Protein AF-A0A963LLJ8-F1 (afdb_monomer_lite)

Radius of gyration: 20.63 Å; chains: 1; bounding box: 48×42×50 Å

Secondary structure (DSSP, 8-state):
------HHHHHHHHHHHTT---HHHHHHHHHHH-PPP---TT--HHHHHHHHHHHHHHHHHHHHHHTT---GGGTTTTT-SPPSS--HHHHHHHHHHHHH-SPPTT--HHHHHHHHHHHHHTHHHHHHHIIIIIHHHHHHSHHHHHHHHHTTTTTTSHHHHHHHHHHHHHHHHSTTTTTSTT-

pLDDT: mean 86.62, std 10.6, range [37.25, 96.75]

Sequence (183 aa):
MRTTRSTRDWELLLDRLRHVADTPADDAVAAIVGDWQVLAPDADAQALRDAHGEQWKKLAQATALLNTLGANGTLATWPGQPPEVEDDVFRAVQGFVHAQQALPGWADTAKLQRAETLFYEYGPLSCILLFCASLPECYVLPDLATVLHRAGQLEQHTEYRIRSTAAMIFPVMMRGGLSDASG

Foldseek 3Di:
DDDDDDPVSVVVVVVVVVVDDDVLVVVLLCLQQPDQDDDDPPDDPVNNCVRRVNSVVSVVVLVVQVVCDAFLLCLCQPPHDDDPDDDSSRVSSNVSSNVPSDDDPPDDVVVLQVQLVVCVVCVVVVLCCLQVPVVVVLCVDCVSVVVCVVVVCVPNPVVVVSVVVVVVPDLSSHRCSSPNRRD

Structure (mmCIF, N/CA/C/O backbone):
data_AF-A0A963LLJ8-F1
#
_entry.id   AF-A0A963LLJ8-F1
#
loop_
_atom_site.group_PDB
_atom_site.id
_atom_site.type_symbol
_atom_site.label_atom_id
_atom_site.label_alt_id
_atom_site.label_comp_id
_atom_site.label_asym_id
_atom_site.label_entity_id
_atom_site.label_seq_id
_atom_site.pdbx_PDB_ins_code
_atom_site.Cartn_x
_atom_site.Cartn_y
_atom_site.Cartn_z
_atom_site.occupancy
_atom_site.B_iso_or_equiv
_atom_site.auth_seq_id
_atom_site.auth_comp_id
_atom_site.auth_asym_id
_atom_site.auth_atom_id
_atom_site.pdbx_PDB_model_num
ATOM 1 N N . MET A 1 1 ? -20.917 -23.993 13.310 1.00 37.25 1 MET A N 1
ATOM 2 C CA . MET A 1 1 ? -19.940 -25.078 13.561 1.00 37.25 1 MET A CA 1
ATOM 3 C C . MET A 1 1 ? -18.537 -24.503 13.429 1.00 37.25 1 MET A C 1
ATOM 5 O O . MET A 1 1 ? -18.174 -24.103 12.334 1.00 37.25 1 MET A O 1
ATOM 9 N N . ARG A 1 2 ? -17.776 -24.377 14.526 1.00 48.44 2 ARG A N 1
ATOM 10 C CA . ARG A 1 2 ? -16.344 -24.032 14.467 1.00 48.44 2 ARG A CA 1
ATOM 11 C C . ARG A 1 2 ? -15.569 -25.329 14.247 1.00 48.44 2 ARG A C 1
ATOM 13 O O . ARG A 1 2 ? -15.498 -26.148 15.153 1.00 48.44 2 ARG A O 1
ATOM 20 N N . THR A 1 3 ? -15.026 -25.531 13.055 1.00 56.06 3 THR A N 1
ATOM 21 C CA . THR A 1 3 ? -14.034 -26.581 12.797 1.00 56.06 3 THR A CA 1
ATOM 22 C C . THR A 1 3 ? -12.739 -26.221 13.521 1.00 56.06 3 THR A C 1
ATOM 24 O O . THR A 1 3 ? -12.046 -25.282 13.131 1.00 56.06 3 THR A O 1
ATOM 27 N N . THR A 1 4 ? -12.425 -26.932 14.600 1.00 72.44 4 THR A N 1
ATOM 28 C CA . THR A 1 4 ? -11.123 -26.863 15.273 1.00 72.44 4 THR A CA 1
ATOM 29 C C . THR A 1 4 ? -10.063 -27.512 14.385 1.00 72.44 4 THR A C 1
ATOM 31 O O . THR A 1 4 ? -10.081 -28.725 14.201 1.00 72.44 4 THR A O 1
ATOM 34 N N . ARG A 1 5 ? -9.165 -26.701 13.811 1.00 78.31 5 ARG A N 1
ATOM 35 C CA . ARG A 1 5 ? -7.964 -27.172 13.098 1.00 78.31 5 ARG A CA 1
ATOM 36 C C . ARG A 1 5 ? -6.972 -27.779 14.090 1.00 78.31 5 ARG A C 1
ATOM 38 O O . ARG A 1 5 ? -6.774 -27.214 15.166 1.00 78.31 5 ARG A O 1
ATOM 45 N N . SER A 1 6 ? -6.351 -28.900 13.729 1.00 86.56 6 SER A N 1
ATOM 46 C CA . SER A 1 6 ? -5.259 -29.490 14.511 1.00 86.56 6 SER A CA 1
ATOM 47 C C . SER A 1 6 ? -3.968 -28.671 14.364 1.00 86.56 6 SER A C 1
ATOM 49 O O . SER A 1 6 ? -3.820 -27.905 13.413 1.00 86.56 6 SER A O 1
ATOM 51 N N . THR A 1 7 ? -3.003 -28.836 15.275 1.00 83.62 7 THR A N 1
ATOM 52 C CA . THR A 1 7 ? -1.679 -28.181 15.188 1.00 83.62 7 THR A CA 1
ATOM 53 C C . THR A 1 7 ? -0.988 -28.457 13.850 1.00 83.62 7 THR A C 1
ATOM 55 O O . THR A 1 7 ? -0.452 -27.547 13.228 1.00 83.62 7 THR A O 1
ATOM 58 N N . ARG A 1 8 ? -1.100 -29.692 13.350 1.00 84.19 8 ARG A N 1
ATOM 59 C CA . ARG A 1 8 ? -0.546 -30.106 12.057 1.00 84.19 8 ARG A CA 1
ATOM 60 C C . ARG A 1 8 ? -1.219 -29.399 10.876 1.00 84.19 8 ARG A C 1
ATOM 62 O O . ARG A 1 8 ? -0.555 -29.071 9.898 1.00 84.19 8 ARG A O 1
ATOM 69 N N . ASP A 1 9 ? -2.520 -29.123 10.969 1.00 87.38 9 ASP A N 1
ATOM 70 C CA . ASP A 1 9 ? -3.235 -28.354 9.940 1.00 87.38 9 ASP A CA 1
ATOM 71 C C . ASP A 1 9 ? -2.774 -26.893 9.904 1.00 87.38 9 ASP A C 1
ATOM 73 O O . ASP A 1 9 ? -2.744 -26.285 8.833 1.00 87.38 9 ASP A O 1
ATOM 77 N N . TRP A 1 10 ? -2.407 -26.330 11.061 1.00 87.12 10 TRP A N 1
ATOM 78 C CA . TRP A 1 10 ? -1.824 -24.992 11.148 1.00 87.12 10 TRP A CA 1
ATOM 79 C C . TRP A 1 10 ? -0.412 -24.944 10.576 1.00 87.12 10 TRP A C 1
ATOM 81 O O . TRP A 1 10 ? -0.132 -24.047 9.792 1.00 87.12 10 TRP A O 1
ATOM 91 N N . GLU A 1 11 ? 0.444 -25.916 10.884 1.00 86.75 11 GLU A N 1
ATOM 92 C CA . GLU A 1 11 ? 1.797 -25.999 10.313 1.00 86.75 11 GLU A CA 1
ATOM 93 C C . GLU A 1 11 ? 1.759 -26.091 8.782 1.00 86.75 11 GLU A C 1
ATOM 95 O O . GLU A 1 11 ? 2.411 -25.309 8.097 1.00 86.75 11 GLU A O 1
ATOM 100 N N . LEU A 1 12 ? 0.913 -26.970 8.234 1.00 87.00 12 LEU A N 1
ATOM 101 C CA . LEU A 1 12 ? 0.731 -27.111 6.784 1.00 87.00 12 LEU A CA 1
ATOM 102 C C . LEU A 1 12 ? 0.114 -25.872 6.127 1.00 87.00 12 LEU A C 1
ATOM 104 O O . LEU A 1 12 ? 0.286 -25.643 4.930 1.00 87.00 12 LEU A O 1
ATOM 108 N N . LEU A 1 13 ? -0.693 -25.106 6.860 1.00 87.62 13 LEU A N 1
ATOM 109 C CA . LEU A 1 13 ? -1.213 -23.837 6.364 1.00 87.62 13 LEU A CA 1
ATOM 110 C C . LEU A 1 13 ? -0.117 -22.772 6.346 1.00 87.62 13 LEU A C 1
ATOM 112 O O . LEU A 1 13 ? 0.035 -22.097 5.335 1.00 87.62 13 LEU A O 1
ATOM 116 N N . LEU A 1 14 ? 0.619 -22.624 7.447 1.00 85.06 14 LEU A N 1
ATOM 117 C CA . LEU A 1 14 ? 1.688 -21.639 7.578 1.00 85.06 14 LEU A CA 1
ATOM 118 C C . LEU A 1 14 ? 2.785 -21.875 6.540 1.00 85.06 14 LEU A C 1
ATOM 120 O O . LEU A 1 14 ? 3.245 -20.917 5.931 1.00 85.06 14 LEU A O 1
ATOM 124 N N . ASP A 1 15 ? 3.141 -23.134 6.281 1.00 87.56 15 ASP A N 1
ATOM 125 C CA . ASP A 1 15 ? 4.100 -23.492 5.236 1.00 87.56 15 ASP A CA 1
ATOM 126 C C . ASP A 1 15 ? 3.602 -23.089 3.841 1.00 87.56 15 ASP A C 1
ATOM 128 O O . ASP A 1 15 ? 4.303 -22.412 3.095 1.00 87.56 15 ASP A O 1
ATOM 132 N N . ARG A 1 16 ? 2.333 -23.378 3.522 1.00 86.38 16 ARG A N 1
ATOM 133 C CA . ARG A 1 16 ? 1.722 -22.936 2.258 1.00 86.38 16 ARG A CA 1
ATOM 134 C C . ARG A 1 16 ? 1.704 -21.419 2.106 1.00 86.38 16 ARG A C 1
ATOM 136 O O . ARG A 1 16 ? 1.966 -20.930 1.013 1.00 86.38 16 ARG A O 1
ATOM 143 N N . LEU A 1 17 ? 1.421 -20.678 3.178 1.00 85.56 17 LEU A N 1
ATOM 144 C CA . LEU A 1 17 ? 1.377 -19.212 3.147 1.00 85.56 17 LEU A CA 1
ATOM 145 C C . LEU A 1 17 ? 2.733 -18.576 2.805 1.00 85.56 17 LEU A C 1
ATOM 147 O O . LEU A 1 17 ? 2.749 -17.450 2.323 1.00 85.56 17 LEU A O 1
ATOM 151 N N . ARG A 1 18 ? 3.857 -19.289 2.962 1.00 84.62 18 ARG A N 1
ATOM 152 C CA . ARG A 1 18 ? 5.184 -18.810 2.526 1.00 84.62 18 ARG A CA 1
ATOM 153 C C . ARG A 1 18 ? 5.326 -18.698 1.008 1.00 84.62 18 ARG A C 1
ATOM 155 O O . ARG A 1 18 ? 6.246 -18.042 0.533 1.00 84.62 18 ARG A O 1
ATOM 162 N N . HIS A 1 19 ? 4.445 -19.356 0.260 1.00 85.88 19 HIS A N 1
ATOM 163 C CA . HIS A 1 19 ? 4.475 -19.413 -1.201 1.00 85.88 19 HIS A CA 1
ATOM 164 C C . HIS A 1 19 ? 3.301 -18.674 -1.850 1.00 85.88 19 HIS A C 1
ATOM 166 O O . HIS A 1 19 ? 3.115 -18.767 -3.060 1.00 85.88 19 HIS A O 1
ATOM 172 N N . VAL A 1 20 ? 2.495 -17.967 -1.055 1.00 86.31 20 VAL A N 1
ATOM 173 C CA . VAL A 1 20 ? 1.374 -17.166 -1.547 1.00 86.31 20 VAL A CA 1
ATOM 174 C C . VAL A 1 20 ? 1.816 -15.708 -1.606 1.00 86.31 20 VAL A C 1
ATOM 176 O O . VAL A 1 20 ? 2.133 -15.117 -0.576 1.00 86.31 20 VAL A O 1
ATOM 179 N N . ALA A 1 21 ? 1.847 -15.158 -2.817 1.00 88.75 21 ALA A N 1
ATOM 180 C CA . ALA A 1 21 ? 2.064 -13.737 -3.076 1.00 88.75 21 ALA A CA 1
ATOM 181 C C . ALA A 1 21 ? 0.719 -12.984 -3.184 1.00 88.75 21 ALA A C 1
ATOM 183 O O . ALA A 1 21 ? -0.332 -13.522 -2.820 1.00 88.75 21 ALA A O 1
ATOM 184 N N . ASP A 1 22 ? 0.747 -11.744 -3.667 1.00 92.50 22 ASP A N 1
ATOM 185 C CA . ASP A 1 22 ? -0.430 -10.889 -3.833 1.00 92.50 22 ASP A CA 1
ATOM 186 C C . ASP A 1 22 ? -0.826 -10.854 -5.312 1.00 92.50 22 ASP A C 1
ATOM 188 O O . ASP A 1 22 ? -0.431 -9.956 -6.045 1.00 92.50 22 ASP A O 1
ATOM 192 N N . THR A 1 23 ? -1.597 -11.850 -5.764 1.00 93.62 23 THR A N 1
ATOM 193 C CA . THR A 1 23 ? -1.966 -11.983 -7.185 1.00 93.62 23 THR A CA 1
ATOM 194 C C . THR A 1 23 ? -2.582 -10.705 -7.776 1.00 93.62 23 THR A C 1
ATOM 196 O O . THR A 1 23 ? -2.117 -10.289 -8.832 1.00 93.62 23 THR A O 1
ATOM 199 N N . PRO A 1 24 ? -3.554 -10.021 -7.131 1.00 93.62 24 PRO A N 1
ATOM 200 C CA . PRO A 1 24 ? -4.056 -8.744 -7.640 1.00 93.62 24 PRO A CA 1
ATOM 201 C C . PRO A 1 24 ? -2.978 -7.670 -7.832 1.00 93.62 24 PRO A C 1
ATOM 203 O O . PRO A 1 24 ? -3.008 -6.958 -8.837 1.00 93.62 24 PRO A O 1
ATOM 206 N N . ALA A 1 25 ? -2.050 -7.524 -6.882 1.00 94.31 25 ALA A N 1
ATOM 207 C CA . ALA A 1 25 ? -0.978 -6.537 -6.990 1.00 94.31 25 ALA A CA 1
ATOM 208 C C . ALA A 1 25 ? 0.082 -6.954 -8.019 1.00 94.31 25 ALA A C 1
ATOM 210 O O . ALA A 1 25 ? 0.522 -6.120 -8.810 1.00 94.31 25 ALA A O 1
ATOM 211 N N . ASP A 1 26 ? 0.452 -8.234 -8.044 1.00 94.31 26 ASP A N 1
ATOM 212 C CA . ASP A 1 26 ? 1.411 -8.809 -8.986 1.00 94.31 26 ASP A CA 1
ATOM 213 C C . ASP A 1 26 ? 0.916 -8.642 -10.431 1.00 94.31 26 ASP A C 1
ATOM 215 O O . ASP A 1 26 ? 1.663 -8.165 -11.287 1.00 94.31 26 ASP A O 1
ATOM 219 N N . ASP A 1 27 ? -0.363 -8.936 -10.690 1.00 94.62 27 ASP A N 1
ATOM 220 C CA . ASP A 1 27 ? -1.000 -8.761 -11.999 1.00 94.62 27 ASP A CA 1
ATOM 221 C C . ASP A 1 27 ? -1.047 -7.280 -12.411 1.00 94.62 27 ASP A C 1
ATOM 223 O O . ASP A 1 27 ? -0.762 -6.938 -13.562 1.00 94.62 27 ASP A O 1
ATOM 227 N N . ALA A 1 28 ? -1.367 -6.376 -11.476 1.00 95.75 28 ALA A N 1
ATOM 228 C CA . ALA A 1 28 ? -1.387 -4.938 -11.742 1.00 95.75 28 ALA A CA 1
ATOM 229 C C . ALA A 1 28 ? 0.014 -4.397 -12.064 1.00 95.75 28 ALA A C 1
ATOM 231 O O . ALA A 1 28 ? 0.182 -3.639 -13.022 1.00 95.75 28 ALA A O 1
ATOM 232 N N . VAL A 1 29 ? 1.036 -4.808 -11.306 1.00 94.75 29 VAL A N 1
ATOM 233 C CA . VAL A 1 29 ? 2.431 -4.438 -11.575 1.00 94.75 29 VAL A CA 1
ATOM 234 C C . VAL A 1 29 ? 2.875 -4.998 -12.921 1.00 94.75 29 VAL A C 1
ATOM 236 O O . VAL A 1 29 ? 3.444 -4.244 -13.709 1.00 94.75 29 VAL A O 1
ATOM 239 N N . ALA A 1 30 ? 2.571 -6.263 -13.224 1.00 94.62 30 ALA A N 1
ATOM 240 C CA . ALA A 1 30 ? 2.877 -6.880 -14.513 1.00 94.62 30 ALA A CA 1
ATOM 241 C C . ALA A 1 30 ? 2.220 -6.127 -15.681 1.00 94.62 30 ALA A C 1
ATOM 243 O O . ALA A 1 30 ? 2.876 -5.890 -16.692 1.00 94.62 30 ALA A O 1
ATOM 244 N N . ALA A 1 31 ? 0.974 -5.671 -15.530 1.00 95.06 31 ALA A N 1
ATOM 245 C CA . ALA A 1 31 ? 0.299 -4.849 -16.535 1.00 95.06 31 ALA A CA 1
ATOM 246 C C . ALA A 1 31 ? 0.947 -3.461 -16.715 1.00 95.06 31 ALA A C 1
ATOM 248 O O . ALA A 1 31 ? 0.994 -2.948 -17.832 1.00 95.06 31 ALA A O 1
ATOM 249 N N . ILE A 1 32 ? 1.479 -2.858 -15.644 1.00 95.19 32 ILE A N 1
ATOM 250 C CA . ILE A 1 32 ? 2.174 -1.560 -15.706 1.00 95.19 32 ILE A CA 1
ATOM 251 C C . ILE A 1 32 ? 3.536 -1.697 -16.388 1.00 95.19 32 ILE A C 1
ATOM 253 O O . ILE A 1 32 ? 3.879 -0.889 -17.249 1.00 95.19 32 ILE A O 1
ATOM 257 N N . VAL A 1 33 ? 4.351 -2.671 -15.975 1.00 92.69 33 VAL A N 1
ATOM 258 C CA . VAL A 1 33 ? 5.749 -2.766 -16.428 1.00 92.69 33 VAL A CA 1
ATOM 259 C C . VAL A 1 33 ? 5.911 -3.603 -17.690 1.00 92.69 33 VAL A C 1
ATOM 261 O O . VAL A 1 33 ? 6.837 -3.354 -18.454 1.00 92.69 33 VAL A O 1
ATOM 264 N N . GLY A 1 34 ? 5.011 -4.551 -17.948 1.00 89.81 34 GLY A N 1
ATOM 265 C CA . GLY A 1 34 ? 5.133 -5.506 -19.045 1.00 89.81 34 GLY A CA 1
ATOM 266 C C . GLY A 1 34 ? 6.380 -6.385 -18.929 1.00 89.81 34 GLY A C 1
ATOM 267 O O . GLY A 1 34 ? 6.938 -6.587 -17.847 1.00 89.81 34 GLY A O 1
ATOM 268 N N . ASP A 1 35 ? 6.834 -6.909 -20.064 1.00 89.12 35 ASP A N 1
ATOM 269 C CA . ASP A 1 35 ? 7.982 -7.809 -20.095 1.00 89.12 35 ASP A CA 1
ATOM 270 C C . ASP A 1 35 ? 9.306 -7.075 -19.834 1.00 89.12 35 ASP A C 1
ATOM 272 O O . ASP A 1 35 ? 9.605 -6.010 -20.391 1.00 89.12 35 ASP A O 1
ATOM 276 N N . TRP A 1 36 ? 10.145 -7.700 -19.010 1.00 87.62 36 TRP A N 1
ATOM 277 C CA . TRP A 1 36 ? 11.521 -7.276 -18.779 1.00 87.62 36 TRP A CA 1
ATOM 278 C C . TRP A 1 36 ? 12.471 -8.106 -19.635 1.00 87.62 36 TRP A C 1
ATOM 280 O O . TRP A 1 36 ? 12.441 -9.336 -19.623 1.00 87.62 36 TRP A O 1
ATOM 290 N N . GLN A 1 37 ? 13.352 -7.427 -20.368 1.00 88.56 37 GLN A N 1
ATOM 291 C CA . GLN A 1 37 ? 14.423 -8.092 -21.107 1.00 88.56 37 GLN A CA 1
ATOM 292 C C . GLN A 1 37 ? 15.475 -8.657 -20.145 1.00 88.56 37 GLN A C 1
ATOM 294 O O . GLN A 1 37 ? 15.981 -7.957 -19.272 1.00 88.56 37 GLN A O 1
ATOM 299 N N . VAL A 1 38 ? 15.848 -9.921 -20.335 1.00 88.69 38 VAL A N 1
ATOM 300 C CA . VAL A 1 38 ? 16.973 -10.521 -19.613 1.00 88.69 38 VAL A CA 1
ATOM 301 C C . VAL A 1 38 ? 18.258 -10.164 -20.355 1.00 88.69 38 VAL A C 1
ATOM 303 O O . VAL A 1 38 ? 18.515 -10.680 -21.442 1.00 88.69 38 VAL A O 1
ATOM 306 N N . LEU A 1 39 ? 19.050 -9.257 -19.782 1.00 88.38 39 LEU A N 1
ATOM 307 C CA . LEU A 1 39 ? 20.360 -8.88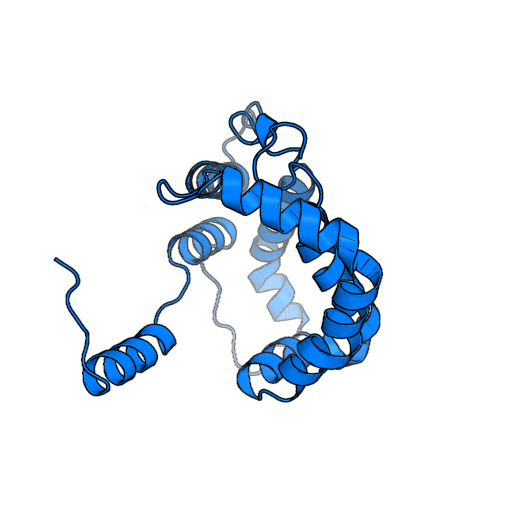6 -20.319 1.00 88.38 39 LEU A CA 1
ATOM 308 C C . LEU A 1 39 ? 21.453 -9.866 -19.873 1.00 88.38 39 LEU A C 1
ATOM 310 O O . LEU A 1 39 ? 21.264 -10.673 -18.959 1.00 88.38 39 LEU A O 1
ATOM 314 N N . ALA A 1 40 ? 22.615 -9.787 -20.524 1.00 90.06 40 ALA A N 1
ATOM 315 C CA . ALA A 1 40 ? 23.787 -10.551 -20.120 1.00 90.06 40 ALA A CA 1
ATOM 316 C C . ALA A 1 40 ? 24.215 -10.189 -18.677 1.00 90.06 40 ALA A C 1
ATOM 318 O O . ALA A 1 40 ? 24.058 -9.034 -18.272 1.00 90.06 40 ALA A O 1
ATOM 319 N N . PRO A 1 41 ? 24.772 -11.134 -17.894 1.00 89.12 41 PRO A N 1
ATOM 320 C CA . PRO A 1 41 ? 25.149 -10.887 -16.497 1.00 89.12 41 PRO A CA 1
ATOM 321 C C . PRO A 1 41 ? 26.188 -9.774 -16.287 1.00 89.12 41 PRO A C 1
ATOM 323 O O . PRO A 1 41 ? 26.307 -9.255 -15.181 1.00 89.12 41 PRO A O 1
ATOM 326 N N . ASP A 1 42 ? 26.954 -9.436 -17.322 1.00 92.19 42 ASP A N 1
ATOM 327 C CA . ASP A 1 42 ? 27.981 -8.393 -17.346 1.00 92.19 42 ASP A CA 1
ATOM 328 C C . ASP A 1 42 ? 27.493 -7.069 -17.961 1.00 92.19 42 ASP A C 1
ATOM 330 O O . ASP A 1 42 ? 28.294 -6.153 -18.156 1.00 92.19 42 ASP A O 1
ATOM 334 N N . ALA A 1 43 ? 26.192 -6.945 -18.252 1.00 89.69 43 ALA A N 1
ATOM 335 C CA . ALA A 1 43 ? 25.604 -5.709 -18.747 1.00 89.69 43 ALA A CA 1
ATOM 336 C C . ALA A 1 43 ? 25.831 -4.556 -17.759 1.00 89.69 43 ALA A C 1
ATOM 338 O O . ALA A 1 43 ? 25.593 -4.675 -16.554 1.00 89.69 43 ALA A O 1
ATOM 339 N N . ASP A 1 44 ? 26.276 -3.416 -18.283 1.00 91.94 44 ASP A N 1
ATOM 340 C CA . ASP A 1 44 ? 26.511 -2.236 -17.465 1.00 91.94 44 ASP A CA 1
ATOM 341 C C . ASP A 1 44 ? 25.205 -1.490 -17.127 1.00 91.94 44 ASP A C 1
ATOM 343 O O 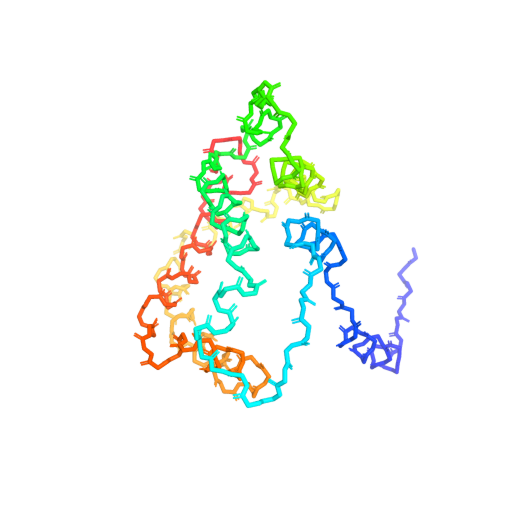. ASP A 1 44 ? 24.112 -1.756 -17.641 1.00 91.94 44 ASP A O 1
ATOM 347 N N . ALA A 1 45 ? 25.315 -0.510 -16.228 1.00 86.62 45 ALA A N 1
ATOM 348 C CA . ALA A 1 45 ? 24.170 0.286 -15.797 1.00 86.62 45 ALA A CA 1
ATOM 349 C C . ALA A 1 45 ? 23.533 1.101 -16.938 1.00 86.62 45 ALA A C 1
ATOM 351 O O . ALA A 1 45 ? 22.371 1.490 -16.821 1.00 86.62 45 ALA A O 1
ATOM 352 N N . GLN A 1 46 ? 24.277 1.403 -18.007 1.00 89.62 46 GLN A N 1
ATOM 353 C CA . GLN A 1 46 ? 23.751 2.142 -19.149 1.00 89.62 46 GLN A CA 1
ATOM 354 C C . GLN A 1 46 ? 22.898 1.226 -20.028 1.00 89.62 46 GLN A C 1
ATOM 356 O O . GLN A 1 46 ? 21.759 1.578 -20.320 1.00 89.62 46 GLN A O 1
ATOM 361 N N . ALA A 1 47 ? 23.380 0.019 -20.326 1.00 89.12 47 ALA A N 1
ATOM 362 C CA . ALA A 1 47 ? 22.635 -1.008 -21.043 1.00 89.12 47 ALA A CA 1
ATOM 363 C C . ALA A 1 47 ? 21.313 -1.358 -20.338 1.00 89.12 47 ALA A C 1
ATOM 365 O O . ALA A 1 47 ? 20.277 -1.467 -20.990 1.00 89.12 47 ALA A O 1
ATOM 366 N N . LEU A 1 48 ? 21.319 -1.446 -19.001 1.00 86.88 48 LEU A N 1
ATOM 367 C CA . LEU A 1 48 ? 20.099 -1.642 -18.206 1.00 86.88 48 LEU A CA 1
ATOM 368 C C . LEU A 1 48 ? 19.103 -0.481 -18.352 1.00 86.88 48 LEU A C 1
ATOM 370 O O . LEU A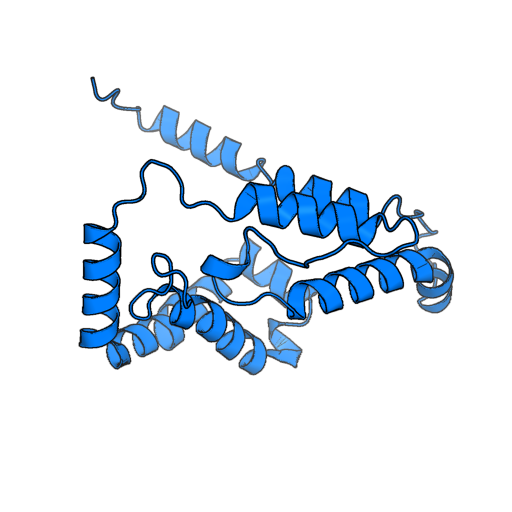 1 48 ? 17.899 -0.706 -18.471 1.00 86.88 48 LEU A O 1
ATOM 374 N N . ARG A 1 49 ? 19.582 0.770 -18.341 1.00 86.44 49 ARG A N 1
ATOM 375 C CA . ARG A 1 49 ? 18.719 1.948 -18.532 1.00 86.44 49 ARG A CA 1
ATOM 376 C C . ARG A 1 49 ? 18.136 2.002 -19.937 1.00 86.44 49 ARG A C 1
ATOM 378 O O . ARG A 1 49 ? 16.961 2.326 -20.079 1.00 86.44 49 ARG A O 1
ATOM 385 N N . ASP A 1 50 ? 18.935 1.676 -20.942 1.00 89.25 50 ASP A N 1
ATOM 386 C CA . ASP A 1 50 ? 18.510 1.713 -22.338 1.00 89.25 50 ASP A CA 1
ATOM 387 C C . ASP A 1 50 ? 17.494 0.601 -22.639 1.00 89.25 50 ASP A C 1
ATOM 389 O O . ASP A 1 50 ? 16.492 0.854 -23.306 1.00 89.25 50 ASP A O 1
ATOM 393 N N . ALA A 1 51 ? 17.685 -0.597 -22.074 1.00 90.88 51 ALA A N 1
ATOM 394 C CA . ALA A 1 51 ? 16.765 -1.723 -22.242 1.00 90.88 51 ALA A CA 1
ATOM 395 C C . ALA A 1 51 ? 15.430 -1.558 -21.493 1.00 90.88 51 ALA A C 1
ATOM 397 O O . ALA A 1 51 ? 14.419 -2.114 -21.925 1.00 90.88 51 ALA A O 1
ATOM 398 N N . HIS A 1 52 ? 15.419 -0.822 -20.371 1.00 92.50 52 HIS A N 1
ATOM 399 C CA . HIS A 1 52 ? 14.258 -0.744 -19.468 1.00 92.50 52 HIS A CA 1
ATOM 400 C C . HIS A 1 52 ? 13.689 0.666 -19.265 1.00 92.50 52 HIS A C 1
ATOM 402 O O . HIS A 1 52 ? 12.854 0.895 -18.386 1.00 92.50 52 HIS A O 1
ATOM 408 N N . GLY A 1 53 ? 14.152 1.651 -20.037 1.00 91.25 53 GLY A N 1
ATOM 409 C CA . GLY A 1 53 ? 13.782 3.053 -19.844 1.00 91.25 53 GLY A CA 1
ATOM 410 C C . GLY A 1 53 ? 12.279 3.318 -19.970 1.00 91.25 53 GLY A C 1
ATOM 411 O O . GLY A 1 53 ? 11.759 4.220 -19.315 1.00 91.25 53 GLY A O 1
ATOM 412 N N . GLU A 1 54 ? 11.564 2.534 -20.779 1.00 91.94 54 GLU A N 1
ATOM 413 C CA . GLU A 1 54 ? 10.107 2.624 -20.903 1.00 91.94 54 GLU A CA 1
ATOM 414 C C . GLU A 1 54 ? 9.394 2.112 -19.644 1.00 91.94 54 GLU A C 1
ATOM 416 O O . GLU A 1 54 ? 8.525 2.800 -19.113 1.00 91.94 54 GLU A O 1
ATOM 421 N N . GLN A 1 55 ? 9.804 0.959 -19.115 1.00 93.62 55 GLN A N 1
ATOM 422 C CA . GLN A 1 55 ? 9.264 0.364 -17.891 1.00 93.62 55 GLN A CA 1
ATOM 423 C C . GLN A 1 55 ? 9.433 1.319 -16.703 1.00 93.62 55 GLN A C 1
ATOM 425 O O . GLN A 1 55 ? 8.493 1.546 -15.942 1.00 93.62 55 GLN A O 1
ATOM 430 N N . TRP A 1 56 ? 10.596 1.971 -16.594 1.00 91.56 56 TRP A N 1
ATOM 431 C CA . TRP A 1 56 ? 10.831 3.006 -15.582 1.00 91.56 56 TRP A CA 1
ATOM 432 C C . TRP A 1 56 ? 9.904 4.217 -15.736 1.00 91.56 56 TRP A C 1
ATOM 434 O O . TRP A 1 56 ? 9.410 4.738 -14.735 1.00 91.56 56 TRP A O 1
ATOM 444 N N . LYS A 1 57 ? 9.626 4.659 -16.971 1.00 92.88 57 LYS A N 1
ATOM 445 C CA . LYS A 1 57 ? 8.662 5.743 -17.227 1.00 92.88 57 LYS A CA 1
ATOM 446 C C . LYS A 1 57 ? 7.243 5.340 -16.824 1.00 92.88 57 LYS A C 1
ATOM 448 O O . LYS A 1 57 ? 6.572 6.136 -16.173 1.00 92.88 57 LYS A O 1
ATOM 453 N N . LYS A 1 58 ? 6.814 4.113 -17.141 1.00 95.00 58 LYS A N 1
ATOM 454 C CA . LYS A 1 58 ? 5.497 3.585 -16.741 1.00 95.00 58 LYS A CA 1
ATOM 455 C C . LYS A 1 58 ? 5.355 3.503 -15.220 1.00 95.00 58 LYS A C 1
ATOM 457 O O . LYS A 1 58 ? 4.346 3.943 -14.677 1.00 95.00 58 LYS A O 1
ATOM 462 N N . LEU A 1 59 ? 6.391 3.050 -14.509 1.00 94.25 59 LEU A N 1
ATOM 463 C CA . LEU A 1 59 ? 6.419 3.062 -13.039 1.00 94.25 59 LEU A CA 1
ATOM 464 C C . LEU A 1 59 ? 6.338 4.479 -12.459 1.00 94.25 59 LEU A C 1
ATOM 466 O O . LEU A 1 59 ? 5.598 4.718 -11.501 1.00 94.25 59 LEU A O 1
ATOM 470 N N . ALA A 1 60 ? 7.074 5.431 -13.034 1.00 94.88 60 ALA A N 1
ATOM 471 C CA . ALA A 1 60 ? 7.021 6.827 -12.608 1.00 94.88 60 ALA A CA 1
ATOM 472 C C . ALA A 1 60 ? 5.628 7.436 -12.837 1.00 94.88 60 ALA A C 1
ATOM 474 O O . ALA A 1 60 ? 5.115 8.139 -11.967 1.00 94.88 60 ALA A O 1
ATOM 475 N N . GLN A 1 61 ? 4.988 7.117 -13.963 1.00 95.00 61 GLN A N 1
ATOM 476 C CA . GLN A 1 61 ? 3.617 7.518 -14.263 1.00 95.00 61 GLN A CA 1
ATOM 477 C C . GLN A 1 61 ? 2.613 6.909 -13.275 1.00 95.00 61 GLN A C 1
ATOM 479 O O . GLN A 1 61 ? 1.788 7.638 -12.727 1.00 95.00 61 GLN A O 1
ATOM 484 N N . ALA A 1 62 ? 2.714 5.607 -12.989 1.00 96.50 62 ALA A N 1
ATOM 485 C CA . ALA A 1 62 ? 1.870 4.940 -11.998 1.00 96.50 62 ALA A CA 1
ATOM 486 C C . ALA A 1 62 ? 2.028 5.571 -10.606 1.00 96.50 62 ALA A C 1
ATOM 488 O O . ALA A 1 62 ? 1.042 5.846 -9.927 1.00 96.50 62 ALA A O 1
ATOM 489 N N . THR A 1 63 ? 3.267 5.873 -10.209 1.00 95.69 63 THR A N 1
ATOM 490 C CA . THR A 1 63 ? 3.572 6.553 -8.941 1.00 95.69 63 THR A CA 1
ATOM 491 C C . THR A 1 63 ? 2.956 7.951 -8.898 1.00 95.69 63 THR A C 1
ATOM 493 O O . THR A 1 63 ? 2.338 8.327 -7.905 1.00 95.69 63 THR A O 1
ATOM 496 N N . ALA A 1 64 ? 3.095 8.728 -9.976 1.00 95.25 64 ALA A N 1
ATOM 497 C CA . ALA A 1 64 ? 2.503 10.059 -10.072 1.00 95.25 64 ALA A CA 1
ATOM 498 C C . ALA A 1 64 ? 0.974 10.008 -9.970 1.00 95.25 64 ALA A C 1
ATOM 500 O O . ALA A 1 64 ? 0.391 10.836 -9.277 1.00 95.25 64 ALA A O 1
ATOM 501 N N . LEU A 1 65 ? 0.343 9.013 -10.601 1.00 95.69 65 LEU A N 1
ATOM 502 C CA . LEU A 1 65 ? -1.092 8.788 -10.502 1.00 95.69 65 LEU A CA 1
ATOM 503 C C . LEU A 1 65 ? -1.492 8.435 -9.064 1.00 95.69 65 LEU A C 1
ATOM 505 O O . LEU A 1 65 ? -2.327 9.130 -8.497 1.00 95.69 65 LEU A O 1
ATOM 509 N N . LEU A 1 66 ? -0.860 7.442 -8.430 1.00 95.25 66 LEU A N 1
ATOM 510 C CA . LEU A 1 66 ? -1.140 7.048 -7.039 1.00 95.25 66 LEU A CA 1
ATOM 511 C C . LEU A 1 66 ? -0.962 8.197 -6.035 1.00 95.25 66 LEU A C 1
ATOM 513 O O . LEU A 1 66 ? -1.708 8.282 -5.065 1.00 95.25 66 LEU A O 1
ATOM 517 N N . ASN A 1 67 ? -0.044 9.132 -6.287 1.00 94.31 67 ASN A N 1
ATOM 518 C CA . ASN A 1 67 ? 0.126 10.327 -5.452 1.00 94.31 67 ASN A CA 1
ATOM 519 C C . ASN A 1 67 ? -1.063 11.306 -5.513 1.00 94.31 67 ASN A C 1
ATOM 521 O O . ASN A 1 67 ? -1.102 12.263 -4.744 1.00 94.31 67 ASN A O 1
ATOM 525 N N . THR A 1 68 ? -2.026 11.086 -6.412 1.00 94.69 68 THR A N 1
ATOM 526 C CA . THR A 1 68 ? -3.290 11.837 -6.469 1.00 94.69 68 THR A CA 1
ATOM 527 C C . THR A 1 68 ? -4.417 11.183 -5.672 1.00 94.69 68 THR A C 1
ATOM 529 O O . THR A 1 68 ? -5.532 11.706 -5.669 1.00 94.69 68 THR A O 1
ATOM 532 N N . LEU A 1 69 ? -4.165 10.035 -5.028 1.00 92.62 69 LEU A N 1
ATOM 533 C CA . LEU A 1 69 ? -5.152 9.390 -4.169 1.00 92.62 69 LEU A CA 1
ATOM 534 C C . LEU A 1 69 ? -5.590 10.348 -3.060 1.00 92.62 69 LEU A C 1
ATOM 536 O O . LEU A 1 69 ? -4.775 10.985 -2.392 1.00 92.62 69 LEU A O 1
ATOM 540 N N . GLY A 1 70 ? -6.906 10.457 -2.911 1.00 90.62 70 GLY A N 1
ATOM 541 C CA . GLY A 1 70 ? -7.545 11.299 -1.915 1.00 90.62 70 GLY A CA 1
ATOM 542 C C . GLY A 1 70 ? -8.061 10.493 -0.729 1.00 90.62 70 GLY A C 1
ATOM 543 O O . GLY A 1 70 ? -7.500 9.476 -0.332 1.00 90.62 70 GLY A O 1
ATOM 544 N N . ALA A 1 71 ? -9.171 10.966 -0.175 1.00 92.25 71 ALA A N 1
ATOM 545 C CA . ALA A 1 71 ? -9.867 10.316 0.924 1.00 92.25 71 ALA A CA 1
ATOM 546 C C . ALA A 1 71 ? -10.634 9.059 0.476 1.00 92.25 71 ALA A C 1
ATOM 548 O O . ALA A 1 71 ? -10.982 8.933 -0.704 1.00 92.25 71 ALA A O 1
ATOM 549 N N . ASN A 1 72 ? -10.999 8.196 1.431 1.00 92.44 72 ASN A N 1
ATOM 550 C CA . ASN A 1 72 ? -11.733 6.944 1.191 1.00 92.44 72 ASN A CA 1
ATOM 551 C C . ASN A 1 72 ? -12.984 7.151 0.316 1.00 92.44 72 ASN A C 1
ATOM 553 O O . ASN A 1 72 ? -13.242 6.394 -0.616 1.00 92.44 72 ASN A O 1
ATOM 557 N N . GLY A 1 73 ? -13.736 8.228 0.557 1.00 92.06 73 GLY A N 1
ATOM 558 C CA . GLY A 1 73 ? -14.963 8.560 -0.169 1.00 92.06 73 GLY A CA 1
ATOM 559 C C . GLY A 1 73 ? -14.755 8.969 -1.627 1.00 92.06 73 GLY A C 1
ATOM 560 O O . GLY A 1 73 ? -15.707 8.955 -2.404 1.00 92.06 73 GLY A O 1
ATOM 561 N N . THR A 1 74 ? -13.528 9.325 -2.012 1.00 93.31 74 THR A N 1
ATOM 562 C CA . THR A 1 74 ? -13.192 9.690 -3.398 1.00 93.31 74 THR A CA 1
ATOM 563 C C . THR A 1 74 ? -12.744 8.504 -4.241 1.00 93.31 74 THR A C 1
ATOM 565 O O . THR A 1 74 ? -12.773 8.594 -5.465 1.00 93.31 74 THR A O 1
ATOM 568 N N . LEU A 1 75 ? -12.373 7.380 -3.619 1.00 93.19 75 LEU A N 1
ATOM 569 C CA . LEU A 1 75 ? -11.778 6.240 -4.321 1.00 93.19 75 LEU A CA 1
ATOM 570 C C . LEU A 1 75 ? -12.720 5.650 -5.385 1.00 93.19 75 LEU A C 1
ATOM 572 O O . LEU A 1 75 ? -12.282 5.307 -6.481 1.00 93.19 75 LEU A O 1
ATOM 576 N N . ALA A 1 76 ? -14.031 5.653 -5.117 1.00 90.88 76 ALA A N 1
ATOM 577 C CA . ALA A 1 76 ? -15.050 5.113 -6.018 1.00 90.88 76 ALA A CA 1
ATOM 578 C C . ALA A 1 76 ? -15.200 5.888 -7.338 1.00 90.88 76 ALA A C 1
ATOM 580 O O . ALA A 1 76 ? -15.793 5.377 -8.286 1.00 90.88 76 ALA A O 1
ATOM 581 N N . THR A 1 77 ? -14.702 7.121 -7.413 1.00 92.19 77 THR A N 1
ATOM 582 C CA . THR A 1 77 ? -14.709 7.938 -8.638 1.00 92.19 77 THR A CA 1
ATOM 583 C C . THR A 1 77 ? -13.305 8.343 -9.077 1.00 92.19 77 THR A C 1
ATOM 585 O O . THR A 1 77 ? -13.143 8.931 -10.145 1.00 92.19 77 THR A O 1
ATOM 588 N N . TRP A 1 78 ? -12.285 8.001 -8.291 1.00 94.44 78 TRP A N 1
ATOM 589 C CA . TRP A 1 78 ? -10.882 8.226 -8.603 1.00 94.44 78 TRP A CA 1
ATOM 590 C C . TRP A 1 78 ? -10.425 7.339 -9.780 1.00 94.44 78 TRP A C 1
ATOM 592 O O . TRP A 1 78 ? -10.952 6.239 -9.971 1.00 94.44 78 TRP A O 1
ATOM 602 N N . PRO A 1 79 ? -9.454 7.770 -10.602 1.00 92.81 79 PRO A N 1
ATOM 603 C CA . PRO A 1 79 ? -8.814 9.093 -10.660 1.00 92.81 79 PRO A CA 1
ATOM 604 C C . PRO A 1 79 ? -9.624 10.142 -11.447 1.00 92.81 79 PRO A C 1
ATOM 606 O O . PRO A 1 79 ? -9.101 11.199 -11.788 1.00 92.81 79 PRO A O 1
ATOM 609 N N . GLY A 1 80 ? -10.899 9.871 -11.739 1.00 88.44 80 GLY A N 1
ATOM 610 C CA . GLY A 1 80 ? -11.765 10.724 -12.546 1.00 88.44 80 GLY A CA 1
ATOM 611 C C . GLY A 1 80 ? -11.879 10.240 -13.990 1.00 88.44 80 GLY A C 1
ATOM 612 O O . GLY A 1 80 ? -11.949 9.039 -14.258 1.00 88.44 80 GLY A O 1
ATOM 613 N N . GLN A 1 81 ? -11.955 11.189 -14.925 1.00 85.81 81 GLN A N 1
ATOM 614 C CA . GLN A 1 81 ? -12.123 10.889 -16.344 1.00 85.81 81 GLN A CA 1
ATOM 615 C C . GLN A 1 81 ? -10.844 10.250 -16.914 1.00 85.81 81 GLN A C 1
ATOM 617 O O . GLN A 1 81 ? -9.755 10.777 -16.673 1.00 85.81 81 GLN A O 1
ATOM 622 N N . PRO A 1 82 ? -10.951 9.147 -17.678 1.00 85.06 82 PRO A N 1
ATOM 623 C CA . PRO A 1 82 ? -9.800 8.572 -18.358 1.00 85.06 82 PRO A CA 1
ATOM 624 C C . PRO A 1 82 ? -9.202 9.557 -19.371 1.00 85.06 82 PRO A C 1
ATOM 626 O O . PRO A 1 82 ? -9.932 10.392 -19.919 1.00 85.06 82 PRO A O 1
ATOM 629 N N . PRO A 1 83 ? -7.889 9.461 -19.641 1.00 87.50 83 PRO A N 1
ATOM 630 C CA . PRO A 1 83 ? -7.261 10.241 -20.698 1.00 87.50 83 PRO A CA 1
ATOM 631 C C . PRO A 1 83 ? -7.933 9.972 -22.053 1.00 87.50 83 PRO A C 1
ATOM 633 O O . PRO A 1 83 ? -8.462 8.889 -22.300 1.00 87.50 83 PRO A O 1
ATOM 636 N N . GLU A 1 84 ? -7.915 10.972 -22.940 1.00 84.75 84 GLU A N 1
ATOM 637 C CA . GLU A 1 84 ? -8.490 10.851 -24.293 1.00 84.75 84 GLU A CA 1
ATOM 638 C C . GLU A 1 84 ? -7.773 9.791 -25.139 1.00 84.75 84 GLU A C 1
ATOM 640 O O . GLU A 1 84 ? -8.372 9.180 -26.024 1.00 84.75 84 GLU A O 1
ATOM 645 N N . VAL A 1 85 ? -6.489 9.573 -24.858 1.00 88.44 85 VAL A N 1
ATOM 646 C CA . VAL A 1 85 ? -5.672 8.528 -25.470 1.00 88.44 85 VAL A CA 1
ATOM 647 C C . VAL A 1 85 ? -5.669 7.307 -24.559 1.00 88.44 85 VAL A C 1
ATOM 649 O O . VAL A 1 85 ? -5.614 7.432 -23.338 1.00 88.44 85 VAL A O 1
ATOM 652 N N . GLU A 1 86 ? -5.719 6.125 -25.169 1.00 86.00 86 GLU A N 1
ATOM 653 C CA . GLU A 1 86 ? -5.588 4.853 -24.468 1.00 86.00 86 GLU A CA 1
ATOM 654 C C . GLU A 1 86 ? -4.287 4.793 -23.658 1.00 86.00 86 GLU A C 1
ATOM 656 O O . GLU A 1 86 ? -3.198 5.025 -24.181 1.00 86.00 86 GLU A O 1
ATOM 661 N N . ASP A 1 87 ? -4.433 4.500 -22.367 1.00 92.00 87 ASP A N 1
ATOM 662 C CA . ASP A 1 87 ? -3.349 4.492 -21.393 1.00 92.00 87 ASP A CA 1
ATOM 663 C C . ASP A 1 87 ? -3.485 3.261 -20.490 1.00 92.00 87 ASP A C 1
ATOM 665 O O . ASP A 1 87 ? -4.342 3.192 -19.600 1.00 92.00 87 ASP A O 1
ATOM 669 N N . ASP A 1 88 ? -2.641 2.265 -20.750 1.00 92.44 88 ASP A N 1
ATOM 670 C CA . ASP A 1 88 ? -2.644 1.000 -20.017 1.00 92.44 88 ASP A CA 1
ATOM 671 C C . ASP A 1 88 ? -2.226 1.178 -18.554 1.00 92.44 88 ASP A C 1
ATOM 673 O O . ASP A 1 88 ? -2.766 0.500 -17.679 1.00 92.44 88 ASP A O 1
ATOM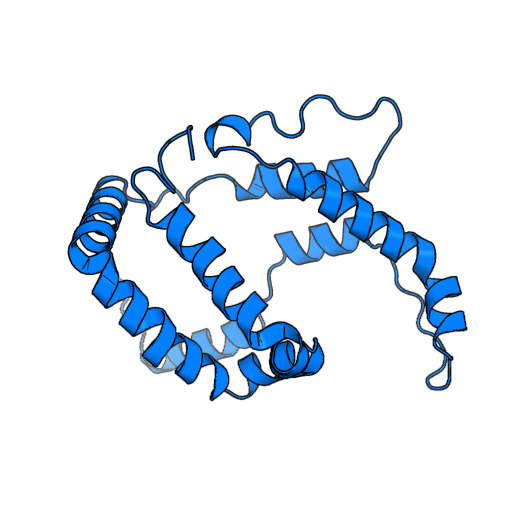 677 N N . VAL A 1 89 ? -1.333 2.133 -18.259 1.00 95.25 89 VAL A N 1
ATOM 678 C CA . VAL A 1 89 ? -0.903 2.426 -16.884 1.00 95.25 89 VAL A CA 1
ATOM 679 C C . VAL A 1 89 ? -2.075 2.987 -16.091 1.00 95.25 89 VAL A C 1
ATOM 681 O O . VAL A 1 89 ? -2.349 2.523 -14.983 1.00 95.25 89 VAL A O 1
ATOM 684 N N . PHE A 1 90 ? -2.810 3.941 -16.670 1.00 96.12 90 PHE A N 1
ATOM 685 C CA . PHE A 1 90 ? -4.017 4.486 -16.054 1.00 96.12 90 PHE A CA 1
ATOM 686 C C . PHE A 1 90 ? -5.027 3.380 -15.732 1.00 96.12 90 PHE A C 1
ATOM 688 O O . PHE A 1 90 ? -5.516 3.297 -14.604 1.00 96.12 90 PHE A O 1
ATOM 695 N N . ARG A 1 91 ? -5.322 2.508 -16.705 1.00 95.00 91 ARG A N 1
ATOM 696 C CA . ARG A 1 91 ? -6.307 1.430 -16.536 1.00 95.00 91 ARG A CA 1
ATOM 697 C C . ARG A 1 91 ? -5.872 0.394 -15.508 1.00 95.00 91 ARG A C 1
ATOM 699 O O . ARG A 1 91 ? -6.700 -0.012 -14.696 1.00 95.00 91 ARG A O 1
ATOM 706 N N . ALA A 1 92 ? -4.605 -0.019 -15.523 1.00 96.38 92 ALA A N 1
ATOM 707 C CA . ALA A 1 92 ? -4.075 -0.996 -14.577 1.00 96.38 92 ALA A CA 1
ATOM 708 C C . ALA A 1 92 ? -4.165 -0.475 -13.135 1.00 96.38 92 ALA A C 1
ATOM 710 O O . ALA A 1 92 ? -4.699 -1.155 -12.257 1.00 96.38 92 ALA A O 1
ATOM 711 N N . VAL A 1 93 ? -3.723 0.765 -12.902 1.00 96.75 93 VAL A N 1
ATOM 712 C CA . VAL A 1 93 ? -3.766 1.385 -11.571 1.00 96.75 93 VAL A CA 1
ATOM 713 C C . VAL A 1 93 ? -5.209 1.630 -11.121 1.00 96.75 93 VAL A C 1
ATOM 715 O O . VAL A 1 93 ? -5.558 1.295 -9.989 1.00 96.75 93 VAL A O 1
ATOM 718 N N . GLN A 1 94 ? -6.069 2.176 -11.991 1.00 95.69 94 GLN A N 1
ATOM 719 C CA . GLN A 1 94 ? -7.484 2.384 -11.676 1.00 95.69 94 GLN A CA 1
ATOM 720 C C . GLN A 1 94 ? -8.166 1.057 -11.329 1.00 95.69 94 GLN A C 1
ATOM 722 O O . GLN A 1 94 ? -8.804 0.953 -10.284 1.00 95.69 94 GLN A O 1
ATOM 727 N N . GLY A 1 95 ? -8.009 0.035 -12.172 1.00 95.25 95 GLY A N 1
ATOM 728 C CA . GLY A 1 95 ? -8.613 -1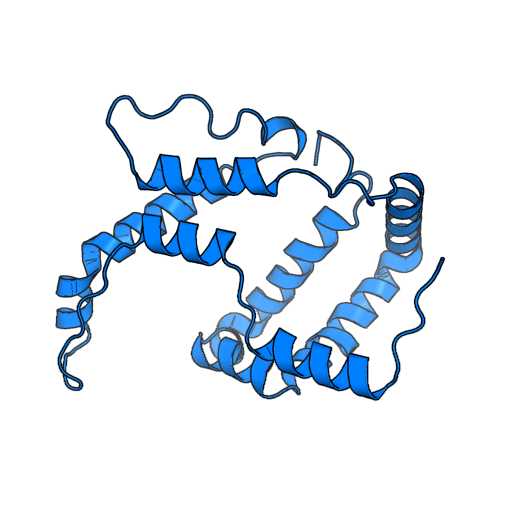.278 -11.960 1.00 95.25 95 GLY A CA 1
ATOM 729 C C . GLY A 1 95 ? -8.208 -1.892 -10.622 1.00 95.25 95 GLY A C 1
ATOM 730 O O . GLY A 1 95 ? -9.070 -2.365 -9.882 1.00 95.25 95 GLY A O 1
ATOM 731 N N . PHE A 1 96 ? -6.921 -1.811 -10.274 1.00 96.56 96 PHE A N 1
ATOM 732 C CA . PHE A 1 96 ? -6.419 -2.288 -8.989 1.00 96.56 96 PHE A CA 1
ATOM 733 C C . PHE A 1 96 ? -7.059 -1.550 -7.803 1.00 96.56 96 PHE A C 1
ATOM 735 O O . PHE A 1 96 ? -7.631 -2.191 -6.922 1.00 96.56 96 PHE A O 1
ATOM 742 N N . VAL A 1 97 ? -7.033 -0.212 -7.795 1.00 95.88 97 VAL A N 1
ATOM 743 C CA . VAL A 1 97 ? -7.609 0.584 -6.694 1.00 95.88 97 VAL A CA 1
ATOM 744 C C . VAL A 1 97 ? -9.106 0.309 -6.543 1.00 95.88 97 VAL A C 1
ATOM 746 O O . VAL A 1 97 ? -9.577 0.054 -5.436 1.00 95.88 97 VAL A O 1
ATOM 749 N N . HIS A 1 98 ? -9.858 0.277 -7.646 1.00 95.00 98 HIS A N 1
ATOM 750 C CA . HIS A 1 98 ? -11.300 0.013 -7.611 1.00 95.00 98 HIS A CA 1
ATOM 751 C C . HIS A 1 98 ? -11.643 -1.373 -7.073 1.00 95.00 98 HIS A C 1
ATOM 753 O O . HIS A 1 98 ? -12.637 -1.519 -6.360 1.00 95.00 98 HIS A O 1
ATOM 759 N N . ALA A 1 99 ? -10.825 -2.376 -7.394 1.00 94.31 99 ALA A N 1
ATOM 760 C CA . ALA A 1 99 ? -11.010 -3.737 -6.914 1.00 94.31 99 ALA A CA 1
ATOM 761 C C . ALA A 1 99 ? -10.662 -3.898 -5.423 1.00 94.31 99 ALA A C 1
ATOM 763 O O . ALA A 1 99 ? -11.263 -4.740 -4.758 1.00 94.31 99 ALA A O 1
ATOM 764 N N . GLN A 1 100 ? -9.714 -3.110 -4.901 1.00 93.94 100 GLN A N 1
ATOM 765 C CA . GLN A 1 100 ? -9.148 -3.298 -3.556 1.00 93.94 100 GLN A CA 1
ATOM 766 C C . GLN A 1 100 ? -9.585 -2.248 -2.515 1.00 93.94 100 GLN A C 1
ATOM 768 O O . GLN A 1 100 ? -9.270 -2.392 -1.338 1.00 93.94 100 GLN A O 1
ATOM 773 N N . GLN A 1 101 ? -10.330 -1.206 -2.900 1.00 93.00 101 GLN A N 1
ATOM 774 C CA . GLN A 1 101 ? -10.739 -0.111 -1.998 1.00 93.00 101 GLN A CA 1
ATOM 775 C C . GLN A 1 101 ? -11.763 -0.495 -0.914 1.00 93.00 101 GLN A C 1
ATOM 777 O O . GLN A 1 101 ? -11.954 0.250 0.046 1.00 93.00 101 GLN A O 1
ATOM 782 N N . ALA A 1 102 ? -12.493 -1.600 -1.082 1.00 91.62 102 ALA A N 1
ATOM 783 C CA . ALA A 1 102 ? -13.612 -1.930 -0.205 1.00 91.62 102 ALA A CA 1
ATOM 784 C C . ALA A 1 102 ? -13.145 -2.646 1.067 1.00 91.62 102 ALA A C 1
ATOM 786 O O . ALA A 1 102 ? -12.394 -3.622 1.009 1.00 91.62 102 ALA A O 1
ATOM 787 N N . LEU A 1 103 ? -13.676 -2.232 2.222 1.00 92.25 103 LEU A N 1
ATOM 788 C CA . LEU A 1 103 ? -13.523 -3.016 3.442 1.00 92.25 103 LEU A CA 1
ATOM 789 C C . LEU A 1 103 ? -14.164 -4.401 3.263 1.00 92.25 103 LEU A C 1
ATOM 791 O O . LEU A 1 103 ? -15.247 -4.526 2.679 1.00 92.25 103 LEU A O 1
ATOM 795 N N . PRO A 1 104 ? -13.538 -5.458 3.798 1.00 93.12 104 PRO A N 1
ATOM 796 C CA . PRO A 1 104 ? -14.093 -6.794 3.701 1.00 93.12 104 PRO A CA 1
ATOM 797 C C . PRO A 1 104 ? -15.402 -6.894 4.493 1.00 93.12 104 PRO A C 1
ATOM 799 O O . PRO A 1 104 ? -15.560 -6.268 5.537 1.00 93.12 104 PRO A O 1
ATOM 802 N N . GLY A 1 105 ? -16.324 -7.759 4.061 1.00 94.19 105 GLY A N 1
ATOM 803 C CA . GLY A 1 105 ? -17.655 -7.879 4.680 1.00 94.19 105 GLY A CA 1
ATOM 804 C C . GLY A 1 105 ? -17.673 -8.343 6.145 1.00 94.19 105 GLY A C 1
ATOM 805 O O . GLY A 1 105 ? -18.720 -8.315 6.783 1.00 94.19 105 GLY A O 1
ATOM 806 N N . TRP A 1 106 ? -16.535 -8.782 6.689 1.00 95.44 106 TRP A N 1
ATOM 807 C CA . TRP A 1 106 ? -16.379 -9.109 8.109 1.00 95.44 106 TRP A CA 1
A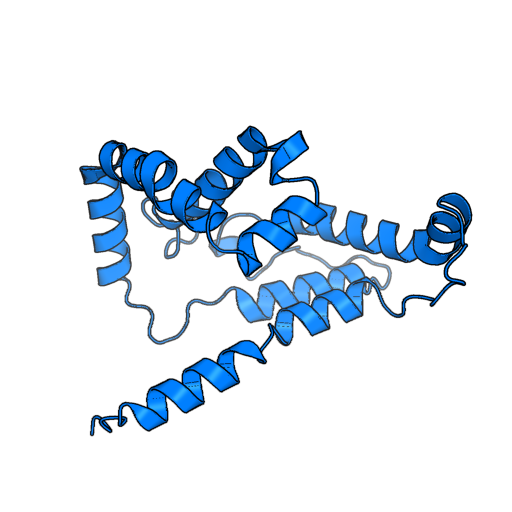TOM 808 C C . TRP A 1 106 ? -15.927 -7.918 8.967 1.00 95.44 106 TRP A C 1
ATOM 810 O O . TRP A 1 106 ? -15.846 -8.061 10.190 1.00 95.44 106 TRP A O 1
ATOM 820 N N . ALA A 1 107 ? -15.600 -6.775 8.356 1.00 95.25 107 ALA A N 1
ATOM 821 C CA . ALA A 1 107 ? -15.199 -5.574 9.071 1.00 95.25 107 ALA A CA 1
ATOM 822 C C . ALA A 1 107 ? -16.331 -5.093 9.993 1.00 95.25 107 ALA A C 1
ATOM 824 O O . ALA A 1 107 ? -17.495 -5.025 9.605 1.00 95.25 107 ALA A O 1
ATOM 825 N N . ASP A 1 108 ? -15.973 -4.769 11.234 1.00 95.56 108 ASP A N 1
ATOM 826 C CA . ASP A 1 108 ? -16.905 -4.375 12.287 1.00 95.56 108 ASP A CA 1
ATOM 827 C C . ASP A 1 108 ? -16.594 -2.941 12.712 1.00 95.56 108 ASP A C 1
ATOM 829 O O . ASP A 1 108 ? -15.611 -2.682 13.415 1.00 95.56 108 ASP A O 1
ATOM 833 N N . THR A 1 109 ? -17.438 -2.005 12.281 1.00 92.25 109 THR A N 1
ATOM 834 C CA . THR A 1 109 ? -17.256 -0.571 12.525 1.00 92.25 109 THR A CA 1
ATOM 835 C C . THR A 1 109 ? -17.170 -0.236 14.014 1.00 92.25 109 THR A C 1
ATOM 837 O O . THR A 1 109 ? -16.407 0.650 14.391 1.00 92.25 109 THR A O 1
ATOM 840 N N . ALA A 1 110 ? -17.872 -0.966 14.889 1.00 94.81 110 ALA A N 1
ATOM 841 C CA . ALA A 1 110 ? -17.808 -0.713 16.328 1.00 94.81 110 ALA A CA 1
ATOM 842 C C . ALA A 1 110 ? -16.433 -1.085 16.907 1.00 94.81 110 ALA A C 1
ATOM 844 O O . ALA A 1 110 ? -15.909 -0.391 17.783 1.00 94.81 110 ALA A O 1
ATOM 845 N N . LYS A 1 111 ? -15.810 -2.155 16.397 1.00 96.12 111 LYS A N 1
ATOM 846 C CA . LYS A 1 111 ? -14.439 -2.525 16.784 1.00 96.12 111 LYS A CA 1
ATOM 847 C C . LYS A 1 111 ? -13.407 -1.547 16.242 1.00 96.12 111 LYS A C 1
ATOM 849 O O . LYS A 1 111 ? -12.477 -1.227 16.978 1.00 96.12 111 LYS A O 1
ATOM 854 N N . LEU A 1 112 ? -13.585 -1.062 15.012 1.00 95.31 112 LEU A N 1
ATOM 855 C CA . LEU A 1 112 ? -12.717 -0.034 14.426 1.00 95.31 112 LEU A CA 1
ATOM 856 C C . LEU A 1 112 ? -12.732 1.236 15.286 1.00 95.31 112 LEU A C 1
ATOM 858 O O . LEU A 1 112 ? -11.693 1.635 15.800 1.00 95.31 112 LEU A O 1
ATOM 862 N N . GLN A 1 113 ? -13.916 1.771 15.590 1.00 94.69 113 GLN A N 1
ATOM 863 C CA . GLN A 1 113 ? -14.066 2.959 16.442 1.00 94.69 113 GLN A CA 1
ATOM 864 C C . GLN A 1 113 ? -13.471 2.770 17.846 1.00 94.69 113 GLN A C 1
ATOM 866 O O . GLN A 1 113 ? -12.867 3.686 18.418 1.00 94.69 113 GLN A O 1
ATOM 871 N N . ARG A 1 114 ? -13.616 1.571 18.430 1.00 95.31 114 ARG A N 1
ATOM 872 C CA . ARG A 1 114 ? -12.997 1.265 19.727 1.00 95.31 114 ARG A CA 1
ATOM 873 C C . ARG A 1 114 ? -11.471 1.248 19.636 1.00 95.31 114 ARG A C 1
ATOM 875 O O . ARG A 1 114 ? -10.824 1.739 20.560 1.00 95.31 114 ARG A O 1
ATOM 882 N N . ALA A 1 115 ? -10.910 0.695 18.562 1.00 94.25 115 ALA A N 1
ATOM 883 C CA . ALA A 1 115 ? -9.470 0.674 18.325 1.00 94.25 115 ALA A CA 1
ATOM 884 C C . ALA A 1 115 ? -8.907 2.089 18.112 1.00 94.25 115 ALA A C 1
ATOM 886 O O . ALA A 1 115 ? -7.898 2.422 18.725 1.00 94.25 115 ALA A O 1
ATOM 887 N N . GLU A 1 116 ? -9.595 2.937 17.342 1.00 94.94 116 GLU A N 1
ATOM 888 C CA . GLU A 1 116 ? -9.249 4.356 17.154 1.00 94.94 116 GLU A CA 1
ATOM 889 C C . GLU A 1 116 ? -9.221 5.105 18.498 1.00 94.94 116 GLU A C 1
ATOM 891 O O . GLU A 1 116 ? -8.264 5.811 18.817 1.00 94.94 116 GLU A O 1
ATOM 896 N N . THR A 1 117 ? -10.242 4.893 19.339 1.00 94.50 117 THR A N 1
ATOM 897 C CA . THR A 1 117 ? -10.314 5.492 20.685 1.00 94.50 117 THR A CA 1
ATOM 898 C C . THR A 1 117 ? -9.136 5.053 21.552 1.00 94.50 117 THR A C 1
ATOM 900 O O . THR A 1 117 ? -8.490 5.885 22.182 1.00 94.50 117 THR A O 1
ATOM 903 N N . LEU A 1 118 ? -8.829 3.752 21.564 1.00 93.75 118 LEU A N 1
ATOM 904 C CA . LEU A 1 118 ? -7.707 3.208 22.327 1.00 93.75 118 LEU A CA 1
ATOM 905 C C . LEU A 1 118 ? -6.369 3.773 21.827 1.00 93.75 118 LEU A C 1
ATOM 907 O O . LEU A 1 118 ? -5.529 4.175 22.628 1.00 93.75 118 LEU A O 1
ATOM 911 N N . PHE A 1 119 ? -6.168 3.844 20.512 1.00 92.38 119 PHE A N 1
ATOM 912 C CA . PHE A 1 119 ? -4.953 4.416 19.940 1.00 92.38 119 PHE A CA 1
ATOM 913 C C . PHE A 1 119 ? -4.786 5.889 20.322 1.00 92.38 119 PHE A C 1
ATOM 915 O O . PHE A 1 119 ? -3.688 6.299 20.687 1.00 92.38 119 PHE A O 1
ATOM 922 N N . TYR A 1 120 ? -5.872 6.666 20.317 1.00 90.38 120 TYR A N 1
ATOM 923 C CA . TYR A 1 120 ? -5.855 8.059 20.756 1.00 90.38 120 TYR A CA 1
ATOM 924 C C . TYR A 1 120 ? -5.541 8.195 22.257 1.00 90.38 120 TYR A C 1
ATOM 926 O O . TYR A 1 120 ? -4.658 8.966 22.634 1.00 90.38 120 TYR A O 1
ATOM 934 N N . GLU A 1 121 ? -6.210 7.416 23.116 1.00 93.25 121 GLU A N 1
ATOM 935 C CA . GLU A 1 121 ? -5.998 7.414 24.575 1.00 93.25 121 GLU A CA 1
ATOM 936 C C . GLU A 1 121 ? -4.555 7.047 24.953 1.00 93.25 121 GLU A C 1
ATOM 938 O O . GLU A 1 121 ? -3.976 7.634 25.869 1.00 93.25 121 GLU A O 1
ATOM 943 N N . TYR A 1 122 ? -3.958 6.102 24.226 1.00 92.69 122 TYR A N 1
ATOM 944 C CA . TYR A 1 122 ? -2.618 5.580 24.489 1.00 92.69 122 TYR A CA 1
ATOM 945 C C . TYR A 1 122 ? -1.591 6.012 23.435 1.00 92.69 122 TYR A C 1
ATOM 947 O O . TYR A 1 122 ? -0.581 5.330 23.257 1.00 92.69 122 TYR A O 1
ATOM 955 N N . GLY A 1 123 ? -1.808 7.135 22.743 1.00 86.44 123 GLY A N 1
ATOM 956 C CA . GLY A 1 123 ? -0.971 7.582 21.621 1.00 86.44 123 GLY A CA 1
ATOM 957 C C . GLY A 1 123 ? 0.537 7.561 21.914 1.00 86.44 123 GLY A C 1
ATOM 958 O O . GLY A 1 123 ? 1.276 6.876 21.205 1.00 86.44 123 GLY A O 1
ATOM 959 N N . PRO A 1 124 ? 1.023 8.206 22.996 1.00 90.44 124 PRO A N 1
ATOM 960 C CA . PRO A 1 124 ? 2.443 8.180 23.351 1.00 90.44 124 PRO A CA 1
ATOM 961 C C . PRO A 1 124 ? 2.994 6.771 23.604 1.00 90.44 124 PRO A C 1
ATOM 963 O O . PRO A 1 124 ? 4.095 6.451 23.160 1.00 90.44 124 PRO A O 1
ATOM 966 N N . LEU A 1 125 ? 2.225 5.910 24.279 1.00 91.75 125 LEU A N 1
ATOM 967 C CA . LEU A 1 125 ? 2.629 4.527 24.538 1.00 91.75 125 LEU A CA 1
ATOM 968 C C . LEU A 1 125 ? 2.672 3.712 23.239 1.00 91.75 125 LEU A C 1
ATOM 970 O O . LEU A 1 125 ? 3.612 2.951 23.031 1.00 91.75 125 LEU A O 1
ATOM 974 N N . SER A 1 126 ? 1.703 3.916 22.347 1.00 89.06 126 SER A N 1
ATOM 975 C CA . SER A 1 126 ? 1.655 3.282 21.027 1.00 89.06 126 SER A CA 1
ATOM 976 C C . SER A 1 126 ? 2.874 3.663 20.184 1.00 89.06 126 SER A C 1
ATOM 978 O O . SER A 1 126 ? 3.492 2.791 19.578 1.00 89.06 126 SER A O 1
ATOM 980 N N . CYS A 1 127 ? 3.292 4.935 20.214 1.00 87.31 127 CYS A N 1
ATOM 981 C CA . CYS A 1 127 ? 4.529 5.389 19.572 1.00 87.31 127 CYS A CA 1
ATOM 982 C C . CYS A 1 127 ? 5.771 4.717 20.160 1.00 87.31 127 CYS A C 1
ATOM 984 O O . CYS A 1 127 ? 6.632 4.269 19.408 1.00 87.31 127 CYS A O 1
ATOM 986 N N . ILE A 1 128 ? 5.878 4.639 21.490 1.00 91.62 128 ILE A N 1
ATOM 987 C CA . ILE A 1 128 ? 7.019 3.990 22.152 1.00 91.62 128 ILE A CA 1
ATOM 988 C C . ILE A 1 128 ? 7.083 2.512 21.763 1.00 91.62 128 ILE A C 1
ATOM 990 O O . ILE A 1 128 ? 8.146 2.029 21.388 1.00 91.62 128 ILE A O 1
ATOM 994 N N . LEU A 1 129 ? 5.957 1.798 21.794 1.00 90.62 129 LEU A N 1
ATOM 995 C CA . LEU A 1 129 ? 5.906 0.397 21.376 1.00 90.62 129 LEU A CA 1
ATOM 996 C C . LEU A 1 129 ? 6.304 0.239 19.903 1.00 90.62 129 LEU A C 1
ATOM 998 O O . LEU A 1 129 ? 7.147 -0.597 19.587 1.00 90.62 129 LEU A O 1
ATOM 1002 N N . LEU A 1 130 ? 5.773 1.083 19.016 1.00 87.50 130 LEU A N 1
ATOM 1003 C CA . LEU A 1 130 ? 6.099 1.048 17.593 1.00 87.50 130 LEU A CA 1
ATOM 1004 C C . LEU A 1 130 ? 7.594 1.293 17.336 1.00 87.50 130 LEU A C 1
ATOM 1006 O O . LEU A 1 130 ? 8.239 0.499 16.654 1.00 87.50 130 LEU A O 1
ATOM 1010 N N . PHE A 1 131 ? 8.148 2.383 17.871 1.00 84.81 131 PHE A N 1
ATOM 1011 C CA . PHE A 1 131 ? 9.508 2.827 17.555 1.00 84.81 131 PHE A CA 1
ATOM 1012 C C . PHE A 1 131 ? 10.595 2.119 18.360 1.00 84.81 131 PHE A C 1
ATOM 1014 O O . PHE A 1 131 ? 11.703 1.951 17.855 1.00 84.81 131 PHE A O 1
ATOM 1021 N N . CYS A 1 132 ? 10.304 1.709 19.593 1.00 88.88 132 CYS A N 1
ATOM 1022 C CA . CYS A 1 132 ? 11.301 1.144 20.501 1.00 88.88 132 CYS A CA 1
ATOM 1023 C C . CYS A 1 132 ? 11.191 -0.376 20.672 1.00 88.88 132 CYS A C 1
ATOM 1025 O O . CYS A 1 132 ? 12.117 -0.962 21.225 1.00 88.88 132 CYS A O 1
ATOM 1027 N N . ALA A 1 133 ? 10.112 -1.017 20.205 1.00 90.81 133 ALA A N 1
ATOM 1028 C CA . ALA A 1 133 ? 9.967 -2.474 20.249 1.00 90.81 133 ALA A CA 1
ATOM 1029 C C . ALA A 1 133 ? 9.678 -3.073 18.865 1.00 90.81 133 ALA A C 1
ATOM 1031 O O . ALA A 1 133 ? 10.536 -3.764 18.321 1.00 90.81 133 ALA A O 1
ATOM 1032 N N . SER A 1 134 ? 8.527 -2.762 18.259 1.00 88.06 134 SER A N 1
ATOM 1033 C CA . SER A 1 134 ? 8.076 -3.416 17.022 1.00 88.06 134 SER A CA 1
ATOM 1034 C C . SER A 1 134 ? 9.021 -3.192 15.840 1.00 88.06 134 SER A C 1
ATOM 1036 O O . SER A 1 134 ? 9.404 -4.150 15.178 1.00 88.06 134 SER A O 1
ATOM 1038 N N . LEU A 1 135 ? 9.433 -1.946 15.574 1.00 84.75 135 LEU A N 1
ATOM 1039 C CA . LEU A 1 135 ? 10.363 -1.656 14.477 1.00 84.75 135 LEU A CA 1
ATOM 1040 C C . LEU A 1 135 ? 11.742 -2.308 14.682 1.00 84.75 135 LEU A C 1
ATOM 1042 O O . LEU A 1 135 ? 12.197 -2.980 13.757 1.00 84.75 135 LEU A O 1
ATOM 1046 N N . PRO A 1 136 ? 12.399 -2.182 15.855 1.00 83.12 136 PRO A N 1
ATOM 1047 C CA . PRO A 1 136 ? 13.626 -2.922 16.140 1.00 83.12 136 PRO A CA 1
ATOM 1048 C C . PRO A 1 136 ? 13.488 -4.435 15.947 1.00 83.12 136 PRO A C 1
ATOM 1050 O O . PRO A 1 136 ? 14.356 -5.045 15.329 1.00 83.12 136 PRO A O 1
ATOM 1053 N N . GLU A 1 137 ? 12.395 -5.037 16.418 1.00 84.50 137 GLU A N 1
ATOM 1054 C CA . GLU A 1 137 ? 12.144 -6.475 16.277 1.00 84.50 137 GLU A CA 1
ATOM 1055 C C . GLU A 1 137 ? 12.024 -6.896 14.803 1.00 84.50 137 GLU A C 1
ATOM 1057 O O . GLU A 1 137 ? 12.653 -7.871 14.383 1.00 84.50 137 GLU A O 1
ATOM 1062 N N . CYS A 1 138 ? 11.321 -6.111 13.978 1.00 76.38 138 CYS A N 1
ATOM 1063 C CA . CYS A 1 138 ? 11.212 -6.348 12.536 1.00 76.38 138 CYS A CA 1
ATOM 1064 C C . CYS A 1 138 ? 12.567 -6.333 11.806 1.00 76.38 138 CYS A C 1
ATOM 1066 O O . CYS A 1 138 ? 12.693 -6.958 10.754 1.00 76.38 138 CYS A O 1
ATOM 1068 N N . TYR A 1 139 ? 13.578 -5.643 12.343 1.00 75.69 139 TYR A N 1
ATOM 1069 C CA . TYR A 1 139 ? 14.919 -5.572 11.750 1.00 75.69 139 TYR A CA 1
ATOM 1070 C C . TYR A 1 139 ? 15.853 -6.703 12.187 1.00 75.69 139 TYR A C 1
ATOM 1072 O O . TYR A 1 139 ? 16.908 -6.885 11.582 1.00 75.69 139 TYR A O 1
ATOM 1080 N N . VAL A 1 140 ? 15.471 -7.488 13.197 1.00 77.69 140 VAL A N 1
ATOM 1081 C CA . VAL A 1 140 ? 16.217 -8.685 13.618 1.00 77.69 140 VAL A CA 1
ATOM 1082 C C . VAL A 1 140 ? 15.807 -9.917 12.797 1.00 77.69 140 VAL A C 1
ATOM 1084 O O . VAL A 1 140 ? 16.570 -10.877 12.693 1.00 77.69 140 VAL A O 1
ATOM 1087 N N . LEU A 1 141 ? 14.626 -9.897 12.170 1.00 76.75 141 LEU A N 1
ATOM 1088 C CA . LEU A 1 141 ? 14.128 -10.995 11.340 1.00 76.75 141 LEU A CA 1
ATOM 1089 C C . LEU A 1 141 ? 14.828 -11.020 9.962 1.00 76.75 141 LEU A C 1
ATOM 1091 O O . LEU A 1 141 ? 14.668 -10.071 9.190 1.00 76.75 141 LEU A O 1
ATOM 1095 N N . PRO A 1 142 ? 15.555 -12.103 9.604 1.00 71.19 142 PRO A N 1
ATOM 1096 C CA . PRO A 1 142 ? 16.420 -12.135 8.419 1.00 71.19 142 PRO A CA 1
ATOM 1097 C C . PRO A 1 142 ? 15.695 -11.844 7.103 1.00 71.19 142 PRO A C 1
ATOM 1099 O O . PRO A 1 142 ? 16.190 -11.071 6.282 1.00 71.19 142 PRO A O 1
ATOM 1102 N N . ASP A 1 143 ? 14.508 -12.418 6.911 1.00 69.19 143 ASP A N 1
ATOM 1103 C CA . ASP A 1 143 ? 13.764 -12.304 5.652 1.00 69.19 143 ASP A CA 1
ATOM 1104 C C . ASP A 1 143 ? 13.235 -10.875 5.426 1.00 69.19 143 ASP A C 1
ATOM 1106 O O . ASP A 1 143 ? 13.288 -10.358 4.310 1.00 69.19 143 ASP A O 1
ATOM 1110 N N . LEU A 1 144 ? 12.804 -10.193 6.495 1.00 63.81 144 LEU A N 1
ATOM 1111 C CA . LEU A 1 144 ? 12.317 -8.809 6.437 1.00 63.81 144 LEU A CA 1
ATOM 1112 C C . LEU A 1 144 ? 13.469 -7.805 6.314 1.00 63.81 144 LEU A C 1
ATOM 1114 O O . LEU A 1 144 ? 13.405 -6.870 5.511 1.00 63.81 144 LEU A O 1
ATOM 1118 N N . ALA A 1 145 ? 14.550 -8.019 7.067 1.00 68.25 145 ALA A N 1
ATOM 1119 C CA . ALA A 1 145 ? 15.730 -7.164 7.023 1.00 68.25 145 ALA A CA 1
ATOM 1120 C C . ALA A 1 145 ? 16.436 -7.228 5.658 1.00 68.25 145 ALA A C 1
ATOM 1122 O O . ALA A 1 145 ? 16.901 -6.204 5.160 1.00 68.25 145 ALA A O 1
ATOM 1123 N N . THR A 1 146 ? 16.463 -8.398 5.009 1.00 69.31 146 THR A N 1
ATOM 1124 C CA . THR A 1 146 ? 17.160 -8.595 3.726 1.00 69.31 146 THR A CA 1
ATOM 1125 C C . THR A 1 146 ? 16.570 -7.745 2.603 1.00 69.31 146 THR A C 1
ATOM 1127 O O . THR A 1 146 ? 17.323 -7.148 1.834 1.00 69.31 146 THR A O 1
ATOM 1130 N N . VAL A 1 147 ? 15.241 -7.642 2.504 1.00 68.31 147 VAL A N 1
ATOM 1131 C CA . VAL A 1 147 ? 14.589 -6.824 1.465 1.00 68.31 147 VAL A CA 1
ATOM 1132 C C . VAL A 1 147 ? 14.915 -5.344 1.659 1.00 68.31 147 VAL A C 1
ATOM 1134 O O . VAL A 1 147 ? 15.285 -4.654 0.710 1.00 68.31 147 VAL A O 1
ATOM 1137 N N . LEU A 1 148 ? 14.846 -4.857 2.899 1.00 62.91 148 LEU A N 1
ATOM 1138 C CA . LEU A 1 148 ? 15.111 -3.452 3.205 1.00 62.91 148 LEU A CA 1
ATOM 1139 C C . LEU A 1 148 ? 16.596 -3.090 3.096 1.00 62.91 148 LEU A C 1
ATOM 1141 O O . LEU A 1 148 ? 16.923 -1.978 2.679 1.00 62.91 148 LEU A O 1
ATOM 1145 N N . HIS A 1 149 ? 17.488 -4.019 3.438 1.00 63.22 149 HIS A N 1
ATOM 1146 C CA . HIS A 1 149 ? 18.927 -3.870 3.248 1.00 63.22 149 HIS A CA 1
ATOM 1147 C C . HIS A 1 149 ? 19.269 -3.808 1.752 1.00 63.22 149 HIS A C 1
ATOM 1149 O O . HIS A 1 149 ? 19.911 -2.858 1.313 1.00 63.22 149 HIS A O 1
ATOM 1155 N N . ARG A 1 150 ? 18.746 -4.736 0.936 1.00 63.31 150 ARG A N 1
ATOM 1156 C CA . ARG A 1 150 ? 18.964 -4.742 -0.525 1.00 63.31 150 ARG A CA 1
ATOM 1157 C C . ARG A 1 150 ? 18.399 -3.507 -1.227 1.00 63.31 150 ARG A C 1
ATOM 1159 O O . ARG A 1 150 ? 19.008 -3.020 -2.170 1.00 63.31 150 ARG A O 1
ATOM 1166 N N . ALA A 1 151 ? 17.271 -2.975 -0.757 1.00 63.03 151 ALA A N 1
ATOM 1167 C CA . ALA A 1 151 ? 16.687 -1.737 -1.277 1.00 63.03 151 ALA A CA 1
ATOM 1168 C C . ALA A 1 151 ? 17.405 -0.453 -0.791 1.00 63.03 151 ALA A C 1
ATOM 1170 O O . ALA A 1 151 ? 16.937 0.651 -1.073 1.00 63.03 151 ALA A O 1
ATOM 1171 N N . GLY A 1 152 ? 18.486 -0.568 -0.003 1.00 58.56 152 GLY A N 1
ATOM 1172 C CA . GLY A 1 152 ? 19.221 0.563 0.586 1.00 58.56 152 GLY A CA 1
ATOM 1173 C C . GLY A 1 152 ? 18.464 1.310 1.693 1.00 58.56 152 GLY A C 1
ATOM 1174 O O . GLY A 1 152 ? 18.964 2.280 2.263 1.00 58.56 152 GLY A O 1
ATOM 1175 N N . GLN A 1 153 ? 17.258 0.857 2.036 1.00 58.84 153 GLN A N 1
ATOM 1176 C CA . GLN A 1 153 ? 16.330 1.546 2.929 1.00 58.84 153 GLN A CA 1
ATOM 1177 C C . GLN A 1 153 ? 16.738 1.471 4.408 1.00 58.84 153 GLN A C 1
ATOM 1179 O O . GLN A 1 153 ? 16.365 2.351 5.182 1.00 58.84 153 GLN A O 1
ATOM 1184 N N . LEU A 1 154 ? 17.517 0.457 4.803 1.00 56.97 154 LEU A N 1
ATOM 1185 C CA . LEU A 1 154 ? 18.025 0.325 6.175 1.00 56.97 154 LEU A CA 1
ATOM 1186 C C . LEU A 1 154 ? 19.287 1.138 6.460 1.00 56.97 154 LEU A C 1
ATOM 1188 O O . LEU A 1 154 ? 19.473 1.547 7.602 1.00 56.97 154 LEU A O 1
ATOM 1192 N N . GLU A 1 155 ? 20.125 1.390 5.455 1.00 59.00 155 GLU A N 1
ATOM 1193 C CA . GLU A 1 155 ? 21.450 1.998 5.653 1.00 59.00 155 GLU A CA 1
ATOM 1194 C C . GLU A 1 155 ? 21.515 3.456 5.198 1.00 59.00 155 GLU A C 1
ATOM 1196 O O . GLU A 1 155 ? 22.166 4.271 5.843 1.00 59.00 155 GLU A O 1
ATOM 1201 N N . GLN A 1 156 ? 20.824 3.805 4.108 1.00 60.16 156 GLN A N 1
ATOM 1202 C CA . GLN A 1 156 ? 20.896 5.145 3.509 1.00 60.16 156 GLN A CA 1
ATOM 1203 C C . GLN A 1 156 ? 19.681 6.016 3.869 1.00 60.16 156 GLN A C 1
ATOM 1205 O O . GLN A 1 156 ? 19.746 7.243 3.793 1.00 60.16 156 GLN A O 1
ATOM 1210 N N . HIS A 1 157 ? 18.571 5.397 4.295 1.00 66.62 157 HIS A N 1
ATOM 1211 C CA . HIS A 1 157 ? 17.278 6.061 4.502 1.00 66.62 157 HIS A CA 1
ATOM 1212 C C . HIS A 1 157 ? 16.540 5.600 5.773 1.00 66.62 157 HIS A C 1
ATOM 1214 O O . HIS A 1 157 ? 15.308 5.618 5.828 1.00 66.62 157 HIS A O 1
ATOM 1220 N N . THR A 1 158 ? 17.273 5.227 6.825 1.00 65.81 158 THR A N 1
ATOM 1221 C CA . THR A 1 158 ? 16.704 4.653 8.059 1.00 65.81 158 THR A CA 1
ATOM 1222 C C . THR A 1 158 ? 15.636 5.552 8.688 1.00 65.81 158 THR A C 1
ATOM 1224 O O . THR A 1 158 ? 14.529 5.101 8.982 1.00 65.81 158 THR A O 1
ATOM 1227 N N . GLU A 1 159 ? 15.914 6.852 8.834 1.00 71.50 159 GLU A N 1
ATOM 1228 C CA . GLU A 1 159 ? 14.943 7.800 9.394 1.00 71.50 159 GLU A CA 1
ATOM 1229 C C . GLU A 1 159 ? 13.702 7.967 8.511 1.00 71.50 159 GLU A C 1
ATOM 1231 O O . GLU A 1 159 ? 12.586 8.109 9.010 1.00 71.50 159 GLU A O 1
ATOM 1236 N N . TYR A 1 160 ? 13.885 7.945 7.189 1.00 71.69 160 TYR A N 1
ATOM 1237 C CA . TYR A 1 160 ? 12.784 8.039 6.236 1.00 71.69 160 TYR A CA 1
ATOM 1238 C C . TYR A 1 160 ? 11.855 6.825 6.354 1.00 71.69 160 TYR A C 1
ATOM 1240 O O . TYR A 1 160 ? 10.639 6.996 6.401 1.00 71.69 160 TYR A O 1
ATOM 1248 N N . ARG A 1 161 ? 12.402 5.613 6.513 1.00 73.44 161 ARG A N 1
ATOM 1249 C CA . ARG A 1 161 ? 11.600 4.401 6.742 1.00 73.44 161 ARG A CA 1
ATOM 1250 C C . ARG A 1 161 ? 10.842 4.420 8.058 1.00 73.44 161 ARG A C 1
ATOM 1252 O O . ARG A 1 161 ? 9.671 4.060 8.073 1.00 73.44 161 ARG A O 1
ATOM 1259 N N . ILE A 1 162 ? 11.476 4.881 9.135 1.00 76.75 162 ILE A N 1
ATOM 1260 C CA . ILE A 1 162 ? 10.821 5.038 10.441 1.00 76.75 162 ILE A CA 1
ATOM 1261 C C . ILE A 1 162 ? 9.600 5.961 10.310 1.00 76.75 162 ILE A C 1
ATOM 1263 O O . ILE A 1 162 ? 8.506 5.619 10.761 1.00 76.75 162 ILE A O 1
ATOM 1267 N N . ARG A 1 163 ? 9.762 7.103 9.629 1.00 78.94 163 ARG A N 1
ATOM 1268 C CA . ARG A 1 163 ? 8.653 8.030 9.358 1.00 78.94 163 ARG A CA 1
ATOM 1269 C C . ARG A 1 163 ? 7.604 7.425 8.426 1.00 78.94 163 ARG A C 1
ATOM 1271 O O . ARG A 1 163 ? 6.422 7.638 8.656 1.00 78.94 163 ARG A O 1
ATOM 1278 N N . SER A 1 164 ? 8.010 6.659 7.414 1.00 77.69 164 SER A N 1
ATOM 1279 C CA . SER A 1 164 ? 7.101 6.011 6.460 1.00 77.69 164 SER A CA 1
ATOM 1280 C C . SER A 1 164 ? 6.183 4.989 7.135 1.00 77.69 164 SER A C 1
ATOM 1282 O O . SER A 1 164 ? 4.982 5.003 6.885 1.00 77.69 164 SER A O 1
ATOM 1284 N N . THR A 1 165 ? 6.696 4.172 8.063 1.00 77.44 165 THR A N 1
ATOM 1285 C CA . THR A 1 165 ? 5.843 3.241 8.823 1.00 77.44 165 THR A CA 1
ATOM 1286 C C . THR A 1 165 ? 4.838 3.990 9.699 1.00 77.44 165 THR A C 1
ATOM 1288 O O . THR A 1 165 ? 3.672 3.607 9.773 1.00 77.44 165 THR A O 1
ATOM 1291 N N . ALA A 1 166 ? 5.250 5.094 10.328 1.00 80.12 166 ALA A N 1
ATOM 1292 C CA . ALA A 1 166 ? 4.318 5.941 11.065 1.00 80.12 166 ALA A CA 1
ATOM 1293 C C . ALA A 1 166 ? 3.267 6.568 10.129 1.00 80.12 166 ALA A C 1
ATOM 1295 O O . ALA A 1 166 ? 2.078 6.535 10.434 1.00 80.12 166 ALA A O 1
ATOM 1296 N N . ALA A 1 167 ? 3.677 7.046 8.953 1.00 83.06 167 ALA A N 1
ATOM 1297 C CA . ALA A 1 167 ? 2.774 7.577 7.934 1.00 83.06 167 ALA A CA 1
ATOM 1298 C C . ALA A 1 167 ? 1.765 6.538 7.404 1.00 83.06 167 ALA A C 1
ATOM 1300 O O . ALA A 1 167 ? 0.755 6.937 6.843 1.00 83.06 167 ALA A O 1
ATOM 1301 N N . MET A 1 168 ? 1.993 5.236 7.613 1.00 84.69 168 MET A N 1
ATOM 1302 C CA . MET A 1 168 ? 1.009 4.180 7.345 1.00 84.69 168 MET A CA 1
ATOM 1303 C C . MET A 1 168 ? 0.043 3.972 8.522 1.00 84.69 168 MET A C 1
ATOM 1305 O O . MET A 1 168 ? -1.164 3.871 8.327 1.00 84.69 168 MET A O 1
ATOM 1309 N N . ILE A 1 169 ? 0.561 3.895 9.752 1.00 88.44 169 ILE A N 1
ATOM 1310 C CA . ILE A 1 169 ? -0.240 3.526 10.932 1.00 88.44 169 ILE A CA 1
ATOM 1311 C C . ILE A 1 169 ? -1.158 4.665 11.372 1.00 88.44 169 ILE A C 1
ATOM 1313 O O . ILE A 1 169 ? -2.313 4.425 11.710 1.00 88.44 169 ILE A O 1
ATOM 1317 N N . PHE A 1 170 ? -0.660 5.903 11.386 1.00 87.56 170 PHE A N 1
ATOM 1318 C CA . PHE A 1 170 ? -1.430 7.024 11.919 1.00 87.56 170 PHE A CA 1
ATOM 1319 C C . PHE A 1 170 ? -2.715 7.292 11.128 1.00 87.56 170 PHE A C 1
ATOM 1321 O O . PHE A 1 170 ? -3.759 7.318 11.769 1.00 87.56 170 PHE A O 1
ATOM 1328 N N . PRO A 1 171 ? -2.708 7.428 9.788 1.00 88.50 171 PRO A N 1
ATOM 1329 C CA . PRO A 1 171 ? -3.944 7.665 9.040 1.00 88.50 171 PRO A CA 1
ATOM 1330 C C . PRO A 1 171 ? -5.006 6.592 9.289 1.00 88.50 171 PRO A C 1
ATOM 1332 O O . PRO A 1 171 ? -6.160 6.927 9.500 1.00 88.50 171 PRO A O 1
ATOM 1335 N N . VAL A 1 172 ? -4.594 5.325 9.377 1.00 90.69 172 VAL A N 1
ATOM 1336 C CA . VAL A 1 172 ? -5.480 4.179 9.634 1.00 90.69 172 VAL A CA 1
ATOM 1337 C C . VAL A 1 172 ? -6.094 4.211 11.037 1.00 90.69 172 VAL A C 1
ATOM 1339 O O . VAL A 1 172 ? -7.255 3.850 11.213 1.00 90.69 172 VAL A O 1
ATOM 1342 N N . MET A 1 173 ? -5.309 4.599 12.044 1.00 92.12 173 MET A N 1
ATOM 1343 C CA . MET A 1 173 ? -5.709 4.533 13.455 1.00 92.12 173 MET A CA 1
ATOM 1344 C C . MET A 1 173 ? -6.343 5.827 13.980 1.00 92.12 173 MET A C 1
ATOM 1346 O O . MET A 1 173 ? -6.880 5.841 15.090 1.00 92.12 173 MET A O 1
ATOM 1350 N N . MET A 1 174 ? -6.257 6.921 13.221 1.00 89.81 174 MET A N 1
ATOM 1351 C CA . MET A 1 174 ? -6.967 8.157 13.531 1.00 89.81 174 MET A CA 1
ATOM 1352 C C . MET A 1 174 ? -8.475 7.952 13.385 1.00 89.81 174 MET A C 1
ATOM 1354 O O . MET A 1 174 ? -8.944 7.056 12.690 1.00 89.81 174 MET A O 1
ATOM 1358 N N . ARG A 1 175 ? -9.249 8.789 14.079 1.00 90.62 175 ARG A N 1
ATOM 1359 C CA . ARG A 1 175 ? -10.708 8.686 14.087 1.00 90.62 175 ARG A CA 1
ATOM 1360 C C . ARG A 1 175 ? -11.264 8.734 12.663 1.00 90.62 175 ARG A C 1
ATOM 1362 O O . ARG A 1 175 ? -11.054 9.732 11.984 1.00 90.62 175 ARG A O 1
ATOM 1369 N N . GLY A 1 176 ? -12.020 7.709 12.278 1.00 90.88 176 GLY A N 1
ATOM 1370 C CA . GLY A 1 176 ? -12.588 7.594 10.937 1.00 90.88 176 GLY A CA 1
ATOM 1371 C C . GLY A 1 176 ? -11.633 7.046 9.872 1.00 90.88 176 GLY A C 1
ATOM 1372 O O . GLY A 1 176 ? -12.117 6.737 8.791 1.00 90.88 176 GLY A O 1
ATOM 1373 N N . GLY A 1 177 ? -10.359 6.799 10.194 1.00 92.19 177 GLY A N 1
ATOM 1374 C CA . GLY A 1 177 ? -9.269 6.513 9.248 1.00 92.19 177 GLY A CA 1
ATOM 1375 C C . GLY A 1 177 ? -9.514 5.399 8.220 1.00 92.19 177 GLY A C 1
ATOM 1376 O O . GLY A 1 177 ? -8.970 5.398 7.117 1.00 92.19 177 GLY A O 1
ATOM 1377 N N . LEU A 1 178 ? -10.316 4.398 8.589 1.00 91.75 178 LEU A N 1
ATOM 1378 C CA . LEU A 1 178 ? -10.713 3.306 7.690 1.00 91.75 178 LEU A CA 1
ATOM 1379 C C . LEU A 1 178 ? -12.189 3.335 7.297 1.00 91.75 178 LEU A C 1
ATOM 1381 O O . LEU A 1 178 ? -12.587 2.620 6.381 1.00 91.75 178 LEU A O 1
ATOM 1385 N N . SER A 1 179 ? -13.023 4.052 8.046 1.00 90.00 179 SER A N 1
ATOM 1386 C CA . SER A 1 179 ? -14.481 3.883 7.997 1.00 90.00 179 SER A CA 1
ATOM 1387 C C . SER A 1 179 ? -15.241 5.127 7.552 1.00 90.00 179 SER A C 1
ATOM 1389 O O . SER A 1 179 ? -16.396 5.005 7.143 1.00 90.00 179 SER A O 1
ATOM 1391 N N . ASP A 1 180 ? -14.612 6.299 7.603 1.00 91.25 180 ASP A N 1
ATOM 1392 C CA . ASP A 1 180 ? -15.181 7.562 7.157 1.00 91.25 180 ASP A CA 1
ATOM 1393 C C . ASP A 1 180 ? -14.756 7.859 5.715 1.00 91.25 180 ASP A C 1
ATOM 1395 O O . ASP A 1 180 ? -13.647 7.558 5.274 1.00 91.25 180 ASP A O 1
ATOM 1399 N N . ALA A 1 181 ? -15.658 8.487 4.972 1.00 90.38 181 ALA A N 1
ATOM 1400 C CA . ALA A 1 181 ? -15.428 8.949 3.618 1.00 90.38 181 ALA A CA 1
ATOM 1401 C C . ALA A 1 181 ? -14.376 10.070 3.548 1.00 90.38 181 ALA A C 1
ATOM 1403 O O . ALA A 1 181 ? -13.744 10.224 2.504 1.00 90.38 181 ALA A O 1
ATOM 1404 N N . SER A 1 182 ? -14.178 10.858 4.611 1.00 88.56 182 SER A N 1
ATOM 1405 C CA . SER A 1 182 ? -13.218 11.975 4.612 1.00 88.56 182 SER A CA 1
ATOM 1406 C C . SER A 1 182 ? -11.752 11.573 4.777 1.00 88.56 182 SER A C 1
ATOM 1408 O O . SER A 1 182 ? -10.888 12.447 4.682 1.00 88.56 182 SER A O 1
ATOM 1410 N N . GLY A 1 183 ? -11.472 10.285 4.970 1.00 72.31 183 GLY A N 1
ATOM 1411 C CA . GLY A 1 183 ? -10.141 9.798 5.317 1.00 72.31 183 GLY A CA 1
ATOM 1412 C C . GLY A 1 183 ? -10.175 9.234 6.711 1.00 72.31 183 GLY A C 1
ATOM 1413 O O . GLY A 1 183 ? -10.324 10.029 7.665 1.00 72.31 183 GLY A O 1
#